Protein AF-A0AAV6YR41-F1 (afdb_monomer_lite)

InterPro domains:
  IPR013830 SGNH hydrolase-type esterase domain [PF13472] (29-93)
  IPR036514 SGNH hydrolase superfamily [G3DSA:3.40.50.1110] (8-129)
  IPR045136 Isoamyl acetate-hydrolyzing esterase Iah1-like [PTHR14209] (36-127)

Sequence (134 aa):
MTNAEAPSIKDTKSVYICPAFQMCLLFVPISHYIGSKLNRVNSVTGTYAKACVQVGAECGVDVLDLWTLMQEGGSDYSVYLSDGLHLSDAGNKFAETKLWIILQKKLGSMPIILPDCMDVDNNDPESSLFKRCL

Foldseek 3Di:
DDPPDDDQVQVDQDEDEQAQPPPPVPPDPPPDDDDDDPPSDLVVSVVSLVVVVVVCVVSVYHYDSLSCVLCPPNHPSCQQPDPSHHGDPVVVVVCCVSVVVSCCVVPVPPDDQFDDPVQADPVCRPCRGDVDDD

Secondary structure (DSSP, 8-state):
----PPPPGGGS--EEE--SSTTTTSSS-----TT------HHHHHHHHHHHHHHHHHHT-EEE-HHHHHHGGG--GGGGBSSSSSBPHHHHHHHHHHHHHHHHHHHTTPPP-S--GGGS-SSSHHHHHT----

Structure (mmCIF, N/CA/C/O backbone):
data_AF-A0AAV6YR41-F1
#
_entry.id   AF-A0AAV6YR41-F1
#
loop_
_atom_site.group_PDB
_atom_site.id
_atom_site.type_symbol
_atom_site.label_atom_id
_atom_site.label_alt_id
_atom_site.label_comp_id
_atom_site.label_asym_id
_atom_site.label_entity_id
_atom_site.label_seq_id
_atom_site.pdbx_PDB_ins_code
_atom_site.Cartn_x
_atom_site.Cartn_y
_atom_site.Cartn_z
_atom_site.occupancy
_atom_site.B_iso_or_equiv
_atom_site.auth_seq_id
_atom_site.auth_comp_id
_atom_site.auth_asym_id
_atom_site.auth_atom_id
_atom_site.pdbx_PDB_model_num
ATOM 1 N N . MET A 1 1 ? -26.056 -25.391 21.638 1.00 35.03 1 MET A N 1
ATOM 2 C CA . MET A 1 1 ? -25.170 -25.294 20.461 1.00 35.03 1 MET A CA 1
ATOM 3 C C . MET A 1 1 ? -25.633 -24.102 19.645 1.00 35.03 1 MET A C 1
ATOM 5 O O . MET A 1 1 ? -26.511 -24.238 18.808 1.00 35.03 1 MET A O 1
ATOM 9 N N . THR A 1 2 ? -25.156 -22.909 19.986 1.00 37.91 2 THR A N 1
ATOM 10 C CA . THR A 1 2 ? -25.405 -21.697 19.202 1.00 37.91 2 THR A CA 1
ATOM 11 C C . THR A 1 2 ? -24.326 -21.644 18.131 1.00 37.91 2 THR A C 1
ATOM 13 O O . THR A 1 2 ? -23.151 -21.490 18.458 1.00 37.91 2 THR A O 1
ATOM 16 N N . ASN A 1 3 ? -24.711 -21.847 16.872 1.00 36.66 3 ASN A N 1
ATOM 17 C CA . ASN A 1 3 ? -23.823 -21.610 15.742 1.00 36.66 3 ASN A CA 1
ATOM 18 C C . ASN A 1 3 ? -23.555 -20.105 15.700 1.00 36.66 3 ASN A C 1
ATOM 20 O O . ASN A 1 3 ? -24.424 -19.337 15.300 1.00 36.66 3 ASN A O 1
ATOM 24 N N . ALA A 1 4 ? -22.387 -19.683 16.176 1.00 43.78 4 ALA A N 1
ATOM 25 C CA . ALA A 1 4 ? -21.887 -18.359 15.863 1.00 43.78 4 ALA A CA 1
ATOM 26 C C . ALA A 1 4 ? -21.517 -18.378 14.375 1.00 43.78 4 ALA A C 1
ATOM 28 O O . ALA A 1 4 ? -20.486 -18.932 13.995 1.00 43.78 4 ALA A O 1
ATOM 29 N N . GLU A 1 5 ? -22.406 -17.861 13.527 1.00 44.56 5 GLU A N 1
ATOM 30 C CA . GLU A 1 5 ? -22.061 -17.508 12.152 1.00 44.56 5 GLU A CA 1
ATOM 31 C C . GLU A 1 5 ? -20.846 -16.578 12.202 1.00 44.56 5 GLU A C 1
ATOM 33 O O . GLU A 1 5 ? -20.852 -15.566 12.906 1.00 44.56 5 GLU A O 1
ATOM 38 N N . ALA A 1 6 ? -19.770 -16.965 11.512 1.00 47.59 6 ALA A N 1
ATOM 39 C CA . ALA A 1 6 ? -18.601 -16.113 11.379 1.00 47.59 6 ALA A CA 1
ATOM 40 C C . ALA A 1 6 ? -19.053 -14.781 10.756 1.00 47.59 6 ALA A C 1
ATOM 42 O O . ALA A 1 6 ? -19.786 -14.813 9.761 1.00 47.59 6 ALA A O 1
ATOM 43 N N . PRO A 1 7 ? -18.664 -13.624 11.322 1.00 44.16 7 PRO A N 1
ATOM 44 C CA . PRO A 1 7 ? -19.089 -12.336 10.798 1.00 44.16 7 PRO A CA 1
ATOM 45 C C . PRO A 1 7 ? -18.701 -12.236 9.322 1.00 44.16 7 PRO A C 1
ATOM 47 O O . PRO A 1 7 ? -17.580 -12.575 8.930 1.00 44.16 7 PRO A O 1
ATOM 50 N N . SER A 1 8 ? -19.655 -11.805 8.499 1.00 44.22 8 SER A N 1
ATOM 51 C CA . SER A 1 8 ? -19.429 -11.569 7.080 1.00 44.22 8 SER A CA 1
ATOM 52 C C . SER A 1 8 ? -18.266 -10.591 6.936 1.00 44.22 8 SER A C 1
ATOM 54 O O . SER A 1 8 ? -18.230 -9.563 7.611 1.00 44.22 8 SER A O 1
ATOM 56 N N . ILE A 1 9 ? -17.315 -10.869 6.037 1.00 47.88 9 ILE A N 1
ATOM 57 C CA . ILE A 1 9 ? -16.194 -9.957 5.728 1.00 47.88 9 ILE A CA 1
ATOM 58 C C . ILE A 1 9 ? -16.685 -8.524 5.443 1.00 47.88 9 ILE A C 1
ATOM 60 O O . ILE A 1 9 ? -15.967 -7.565 5.715 1.00 47.88 9 ILE A O 1
ATOM 64 N N . LYS A 1 10 ? -17.933 -8.380 4.980 1.00 43.59 10 LYS A N 1
ATOM 65 C CA . LYS A 1 10 ? -18.613 -7.104 4.719 1.00 43.59 10 LYS A CA 1
ATOM 66 C C . LYS A 1 10 ? -18.818 -6.235 5.966 1.00 43.59 10 LYS A C 1
ATOM 68 O O . LYS A 1 10 ? -18.878 -5.016 5.838 1.00 43.59 10 LYS A O 1
ATOM 73 N N . ASP A 1 11 ? -18.886 -6.839 7.150 1.00 42.34 11 ASP A N 1
ATOM 74 C CA . ASP A 1 11 ? -19.063 -6.135 8.427 1.00 42.34 11 ASP A CA 1
ATOM 75 C C . ASP A 1 11 ? -17.725 -5.665 9.016 1.00 42.34 11 ASP A C 1
ATOM 77 O O . ASP A 1 11 ? -17.682 -4.857 9.946 1.00 42.34 11 ASP A O 1
ATOM 81 N N . THR A 1 12 ? -16.607 -6.125 8.445 1.00 47.25 12 THR A N 1
ATOM 82 C CA . THR A 1 12 ? -15.268 -5.693 8.840 1.00 47.25 12 THR A CA 1
ATOM 83 C C . THR A 1 12 ? -14.820 -4.587 7.891 1.00 47.25 12 THR A C 1
ATOM 85 O O . THR A 1 12 ? -14.711 -4.786 6.682 1.00 47.25 12 THR A O 1
ATOM 88 N N . LYS A 1 13 ? -14.541 -3.388 8.416 1.00 57.16 13 LYS A N 1
ATOM 89 C CA . LYS A 1 13 ? -13.980 -2.274 7.632 1.00 57.16 13 LYS A CA 1
ATOM 90 C C . LYS A 1 13 ? -12.500 -2.536 7.312 1.00 57.16 13 LYS A C 1
ATOM 92 O O . LYS A 1 13 ? -11.619 -1.826 7.782 1.00 57.16 13 LYS A O 1
ATOM 97 N N . SER A 1 14 ? -12.234 -3.558 6.510 1.00 52.91 14 SER A N 1
ATOM 98 C CA . SER A 1 14 ? -10.894 -3.969 6.102 1.00 52.91 14 SER A CA 1
ATOM 99 C C . SER A 1 14 ? -10.410 -3.126 4.922 1.00 52.91 14 SER A C 1
ATOM 101 O O . SER A 1 14 ? -11.192 -2.784 4.032 1.00 52.91 14 SER A O 1
ATOM 103 N N . VAL A 1 15 ? -9.121 -2.788 4.917 1.00 55.41 15 VAL A N 1
ATOM 104 C CA . VAL A 1 15 ? -8.423 -2.237 3.748 1.00 55.41 15 VAL A CA 1
ATOM 105 C C . VAL A 1 15 ? -7.381 -3.261 3.343 1.00 55.41 15 VAL A C 1
ATOM 107 O O . VAL A 1 15 ? -6.486 -3.577 4.127 1.00 55.41 15 VAL A O 1
ATOM 110 N N . TYR A 1 16 ? -7.507 -3.801 2.135 1.00 54.12 16 TYR A N 1
ATOM 111 C CA . TYR A 1 16 ? -6.509 -4.715 1.606 1.00 54.12 16 TYR A CA 1
ATOM 112 C C . TYR A 1 16 ? -5.436 -3.905 0.880 1.00 54.12 16 TYR A C 1
ATOM 114 O O . TYR A 1 16 ? -5.671 -3.317 -0.179 1.00 54.12 16 TYR A O 1
ATOM 122 N N . ILE A 1 17 ? -4.248 -3.861 1.473 1.00 58.59 17 ILE A N 1
ATOM 123 C CA . ILE A 1 17 ? -3.046 -3.394 0.793 1.00 58.59 17 ILE A CA 1
ATOM 124 C C . ILE A 1 17 ? -2.555 -4.606 0.018 1.00 58.59 17 ILE A C 1
ATOM 126 O O . ILE A 1 17 ? -2.088 -5.543 0.654 1.00 58.59 17 ILE A O 1
ATOM 130 N N . CYS A 1 18 ? -2.696 -4.631 -1.312 1.00 47.72 18 CYS A N 1
ATOM 131 C CA . CYS A 1 18 ? -2.122 -5.722 -2.103 1.00 47.72 18 CYS A CA 1
ATOM 132 C C . CYS A 1 18 ? -0.599 -5.566 -2.005 1.00 47.72 18 CYS A C 1
ATOM 134 O O . CYS A 1 18 ? -0.047 -4.631 -2.597 1.00 47.72 18 CYS A O 1
ATOM 136 N N . PRO A 1 19 ? 0.097 -6.396 -1.202 1.00 50.44 19 PRO A N 1
ATOM 137 C CA . PRO A 1 19 ? 1.528 -6.267 -1.107 1.00 50.44 19 PRO A CA 1
ATOM 138 C C . PRO A 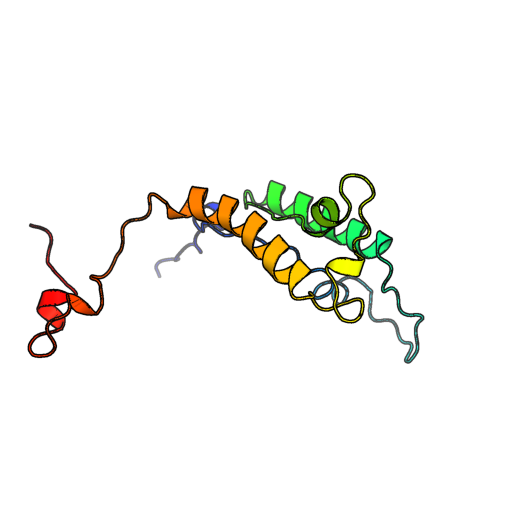1 19 ? 2.079 -6.790 -2.424 1.00 50.44 19 PRO A C 1
ATOM 140 O O . PRO A 1 19 ? 1.804 -7.925 -2.830 1.00 50.44 19 PRO A O 1
ATOM 143 N N . ALA A 1 20 ? 2.887 -5.972 -3.089 1.00 49.47 20 ALA A N 1
ATOM 144 C CA . ALA A 1 20 ? 3.813 -6.516 -4.056 1.00 49.47 20 ALA A CA 1
ATOM 145 C C . ALA A 1 20 ? 4.592 -7.636 -3.339 1.00 49.47 20 ALA A C 1
ATOM 147 O O . ALA A 1 20 ? 5.164 -7.426 -2.274 1.00 49.47 20 ALA A O 1
ATOM 148 N N . PHE A 1 21 ? 4.558 -8.835 -3.911 1.00 49.69 21 PHE A N 1
ATOM 149 C CA . PHE A 1 21 ? 5.392 -10.000 -3.601 1.00 49.69 21 PHE A CA 1
ATOM 150 C C . PHE A 1 21 ? 4.984 -11.058 -2.580 1.00 49.69 21 PHE A C 1
ATOM 152 O O . PHE A 1 21 ? 5.309 -12.215 -2.858 1.00 49.69 21 PHE A O 1
ATOM 159 N N . GLN A 1 22 ? 4.274 -10.795 -1.479 1.00 43.91 22 GLN A N 1
ATOM 160 C CA . GLN A 1 22 ? 4.143 -11.880 -0.483 1.00 43.91 22 GLN A CA 1
ATOM 161 C C . GLN A 1 22 ? 3.259 -13.052 -0.958 1.00 43.91 22 GLN A C 1
ATOM 163 O O . GLN A 1 22 ? 3.387 -14.168 -0.462 1.00 43.91 22 GLN A O 1
ATOM 168 N N . MET A 1 23 ? 2.428 -12.843 -1.985 1.00 37.91 23 MET A N 1
ATOM 169 C CA . MET A 1 23 ? 1.541 -13.879 -2.521 1.00 37.91 23 MET A CA 1
ATOM 170 C C . MET A 1 23 ? 1.991 -14.495 -3.862 1.00 37.91 23 MET A C 1
ATOM 172 O O . MET A 1 23 ? 1.270 -15.304 -4.440 1.00 37.91 23 MET A O 1
ATOM 176 N N . CYS A 1 24 ? 3.204 -14.193 -4.344 1.00 33.50 24 CYS A N 1
ATOM 177 C CA . CYS A 1 24 ? 3.779 -14.878 -5.516 1.00 33.50 24 CYS A CA 1
ATOM 178 C C . CYS A 1 24 ? 4.207 -16.332 -5.213 1.00 33.50 24 CYS A C 1
ATOM 180 O O . CYS A 1 24 ? 4.541 -17.082 -6.127 1.00 33.50 24 CYS A O 1
ATOM 182 N N . LEU A 1 25 ? 4.195 -16.750 -3.941 1.00 36.25 25 LEU A N 1
ATOM 183 C CA . LEU A 1 25 ? 4.579 -18.102 -3.517 1.00 36.25 25 LEU A CA 1
ATOM 184 C C . LEU A 1 25 ? 3.430 -19.125 -3.532 1.00 36.25 25 LEU A C 1
ATOM 186 O O . LEU A 1 25 ? 3.704 -20.311 -3.383 1.00 36.25 25 LEU A O 1
ATOM 190 N N . LEU A 1 26 ? 2.169 -18.710 -3.717 1.00 34.66 26 LEU A N 1
ATOM 191 C CA . LEU A 1 26 ? 1.017 -19.621 -3.583 1.00 34.66 26 LEU A CA 1
ATOM 192 C C . LEU A 1 26 ? 0.357 -20.053 -4.905 1.00 34.66 26 LEU A C 1
ATOM 194 O O . LEU A 1 26 ? -0.438 -20.986 -4.881 1.00 34.66 26 LEU A O 1
ATOM 198 N N . PHE A 1 27 ? 0.705 -19.456 -6.055 1.00 35.28 27 PHE A N 1
ATOM 199 C CA . PHE A 1 27 ? 0.132 -19.843 -7.364 1.00 35.28 27 PHE A CA 1
ATOM 200 C C . PHE A 1 27 ? 1.139 -20.328 -8.411 1.00 35.28 27 PHE A C 1
ATOM 202 O O . PHE A 1 27 ? 0.750 -20.624 -9.540 1.00 35.28 27 PHE A O 1
ATOM 209 N N . VAL A 1 28 ? 2.417 -20.487 -8.061 1.00 37.34 28 VAL A N 1
ATOM 210 C CA . VAL A 1 28 ? 3.320 -21.296 -8.889 1.00 37.34 28 VAL A CA 1
ATOM 211 C C . VAL A 1 28 ? 3.263 -22.716 -8.329 1.00 37.34 28 VAL A C 1
ATOM 213 O O . VAL A 1 28 ? 3.656 -22.893 -7.174 1.00 37.34 28 VAL A O 1
ATOM 216 N N . PRO A 1 29 ? 2.771 -23.731 -9.071 1.00 36.75 29 PRO A N 1
ATOM 217 C CA . PRO A 1 29 ? 2.929 -25.108 -8.629 1.00 36.75 29 PRO A CA 1
ATOM 218 C C . PRO A 1 29 ? 4.416 -25.324 -8.367 1.00 36.75 29 PRO A C 1
ATOM 220 O O . PRO A 1 29 ? 5.249 -25.124 -9.254 1.00 36.75 29 PRO A O 1
ATOM 223 N N . ILE A 1 30 ? 4.743 -25.660 -7.121 1.00 43.72 30 ILE A N 1
ATOM 224 C CA . ILE A 1 30 ? 6.096 -25.978 -6.680 1.00 43.72 30 ILE A CA 1
ATOM 225 C C . ILE A 1 30 ? 6.494 -27.268 -7.399 1.00 43.72 30 ILE A C 1
ATOM 227 O O . ILE A 1 30 ? 6.348 -28.368 -6.878 1.00 43.72 30 ILE A O 1
ATOM 231 N N . SER A 1 31 ? 6.973 -27.134 -8.631 1.00 39.44 31 SER A N 1
ATOM 232 C CA . SER A 1 31 ? 7.660 -28.187 -9.357 1.00 39.44 31 SER A CA 1
ATOM 233 C C . SER A 1 31 ? 9.112 -27.768 -9.525 1.00 39.44 31 SER A C 1
ATOM 235 O O . SER A 1 31 ? 9.535 -27.254 -10.553 1.00 39.44 31 SER A O 1
ATOM 237 N N . HIS A 1 32 ? 9.870 -28.037 -8.465 1.00 43.19 32 HIS A N 1
ATOM 238 C CA . HIS A 1 32 ? 11.100 -28.799 -8.619 1.00 43.19 32 HIS A CA 1
ATOM 239 C C . HIS A 1 32 ? 12.215 -28.162 -9.464 1.00 43.19 32 HIS A C 1
ATOM 241 O O . HIS A 1 32 ? 12.682 -28.812 -10.376 1.00 43.19 32 HIS A O 1
ATOM 247 N N . TYR A 1 33 ? 12.709 -26.959 -9.157 1.00 41.69 33 TYR A N 1
ATOM 248 C CA . TYR A 1 33 ? 14.101 -26.609 -9.496 1.00 41.69 33 TYR A CA 1
ATOM 249 C C . TYR A 1 33 ? 14.644 -25.525 -8.561 1.00 41.69 33 TYR A C 1
ATOM 251 O O . TYR A 1 33 ? 14.266 -24.351 -8.618 1.00 41.69 33 TYR A O 1
ATOM 259 N N . ILE A 1 34 ? 15.583 -25.950 -7.717 1.00 49.78 34 ILE A N 1
ATOM 260 C CA . ILE A 1 34 ? 16.595 -25.105 -7.083 1.00 49.78 34 ILE A CA 1
ATOM 261 C C . ILE A 1 34 ? 17.270 -24.316 -8.221 1.00 49.78 34 ILE A C 1
ATOM 263 O O . ILE A 1 34 ? 17.906 -24.916 -9.082 1.00 49.78 34 ILE A O 1
ATOM 267 N N . GLY A 1 35 ? 17.064 -22.995 -8.278 1.00 53.72 35 GLY A N 1
ATOM 268 C CA . GLY A 1 35 ? 17.678 -22.122 -9.294 1.00 53.72 35 GLY A CA 1
ATOM 269 C C . GLY A 1 35 ? 16.805 -21.714 -10.490 1.00 53.72 35 GLY A C 1
ATOM 270 O O . GLY A 1 35 ? 17.331 -21.485 -11.577 1.00 53.72 35 GLY A O 1
ATOM 271 N N . SER A 1 36 ? 15.488 -21.578 -10.327 1.00 55.81 36 SER A N 1
ATOM 272 C CA . SER A 1 36 ? 14.645 -20.964 -11.367 1.00 55.81 36 SER A CA 1
ATOM 273 C C . SER A 1 36 ? 14.945 -19.462 -11.532 1.00 55.81 36 SER A C 1
ATOM 275 O O . SER A 1 36 ? 15.159 -18.756 -10.544 1.00 55.81 36 SER A O 1
ATOM 277 N N . LYS A 1 37 ? 14.936 -18.955 -12.778 1.00 56.44 37 LYS A N 1
ATOM 278 C CA . LYS A 1 37 ? 15.093 -17.521 -13.096 1.00 56.44 37 LYS A CA 1
ATOM 279 C C . LYS A 1 37 ? 14.084 -16.715 -12.275 1.00 56.44 37 LYS A C 1
ATOM 281 O O . LYS A 1 37 ? 12.892 -17.004 -12.321 1.00 56.44 37 LYS A O 1
ATOM 286 N N . LEU A 1 38 ? 14.563 -15.722 -11.524 1.00 57.56 38 LEU A N 1
ATOM 287 C CA . LEU A 1 38 ? 13.722 -14.866 -10.689 1.00 57.56 38 LEU A CA 1
ATOM 288 C C . LEU A 1 38 ? 12.582 -14.278 -11.528 1.00 57.56 38 LEU A C 1
ATOM 290 O O . LEU A 1 38 ? 12.807 -13.386 -12.343 1.00 57.56 38 LEU A O 1
ATOM 294 N N . ASN A 1 39 ? 11.352 -14.740 -11.299 1.00 61.16 39 ASN A N 1
ATOM 295 C CA . ASN A 1 39 ? 10.155 -14.183 -11.929 1.00 61.16 39 ASN A CA 1
ATOM 296 C C . ASN A 1 39 ? 9.693 -12.901 -11.209 1.00 61.16 39 ASN A C 1
ATOM 298 O O . ASN A 1 39 ? 8.507 -12.674 -10.982 1.00 61.16 39 ASN A O 1
ATOM 302 N N . ARG A 1 40 ? 10.658 -12.077 -10.784 1.00 67.56 40 ARG A N 1
ATOM 303 C CA . ARG A 1 40 ? 10.429 -10.812 -10.081 1.00 67.56 40 ARG A CA 1
ATOM 304 C C . ARG A 1 40 ? 10.358 -9.677 -11.095 1.00 67.56 40 ARG A C 1
ATOM 306 O O . ARG A 1 40 ? 11.200 -8.787 -11.103 1.00 67.56 40 ARG A O 1
ATOM 313 N N . VAL A 1 41 ? 9.405 -9.777 -12.016 1.00 83.00 41 VAL A N 1
ATOM 314 C CA . VAL A 1 41 ? 9.212 -8.789 -13.081 1.00 83.00 41 VAL A CA 1
ATOM 315 C C . VAL A 1 41 ? 8.005 -7.932 -12.737 1.00 83.00 41 VAL A C 1
ATOM 317 O O . VAL A 1 41 ? 6.952 -8.456 -12.384 1.00 83.00 41 VAL A O 1
ATOM 320 N N . ASN A 1 42 ? 8.145 -6.616 -12.880 1.00 84.94 42 ASN A N 1
ATOM 321 C CA . ASN A 1 42 ? 7.090 -5.665 -12.544 1.00 84.94 42 ASN A CA 1
ATOM 322 C C . ASN A 1 42 ? 5.761 -5.938 -13.289 1.00 84.94 42 ASN A C 1
ATOM 324 O O . ASN A 1 42 ? 4.687 -5.792 -12.713 1.00 84.94 42 ASN A O 1
ATOM 328 N N . SER A 1 43 ? 5.811 -6.428 -14.533 1.00 87.50 43 SER A N 1
ATOM 329 C CA . SER A 1 43 ? 4.614 -6.828 -15.294 1.00 87.50 43 SER A CA 1
ATOM 330 C C . SER A 1 43 ? 3.861 -8.013 -14.675 1.00 87.50 43 SER A C 1
ATOM 332 O O . SER A 1 43 ? 2.629 -8.056 -14.702 1.00 87.50 43 SER A O 1
ATOM 334 N N . VAL A 1 44 ? 4.585 -8.965 -14.078 1.00 84.44 44 VAL A N 1
ATOM 335 C CA . VAL A 1 44 ? 3.985 -10.090 -13.351 1.00 84.44 44 VAL A CA 1
ATOM 336 C C . VAL A 1 44 ? 3.339 -9.579 -12.069 1.00 84.44 44 VAL A C 1
ATOM 338 O O . VAL A 1 44 ? 2.186 -9.914 -11.812 1.00 84.44 44 VAL A O 1
ATOM 341 N N . THR A 1 45 ? 4.008 -8.688 -11.327 1.00 84.75 45 THR A N 1
ATOM 342 C CA . THR A 1 45 ? 3.419 -8.009 -10.158 1.00 84.75 45 THR A CA 1
ATOM 343 C C . THR A 1 45 ? 2.097 -7.321 -10.509 1.00 84.75 45 THR A C 1
ATOM 345 O O . THR A 1 45 ? 1.128 -7.473 -9.771 1.00 84.75 45 THR A O 1
ATOM 348 N N . GLY A 1 46 ? 2.006 -6.662 -11.668 1.00 87.44 46 GLY A N 1
ATOM 349 C CA . GLY A 1 46 ? 0.760 -6.045 -12.138 1.00 87.44 46 GLY A CA 1
ATOM 350 C C . GLY A 1 46 ? -0.371 -7.029 -12.417 1.00 87.44 46 GLY A C 1
ATOM 351 O O . GLY A 1 46 ? -1.535 -6.727 -12.165 1.00 87.44 46 GLY A O 1
ATOM 352 N N . THR A 1 47 ? -0.044 -8.242 -12.868 1.00 88.12 47 THR A N 1
ATOM 353 C CA . THR A 1 47 ? -1.044 -9.309 -13.045 1.00 88.12 47 THR A CA 1
ATOM 354 C C . THR A 1 47 ? -1.638 -9.728 -11.698 1.00 88.12 47 THR A C 1
ATOM 356 O O . THR A 1 47 ? -2.857 -9.854 -11.576 1.00 88.12 47 THR A O 1
ATOM 359 N N . TYR A 1 48 ? -0.797 -9.877 -10.669 1.00 83.56 48 TYR A N 1
ATOM 360 C CA . TYR A 1 48 ? -1.252 -10.166 -9.306 1.00 83.56 48 TYR A CA 1
ATOM 361 C C . TYR A 1 48 ? -2.043 -9.001 -8.704 1.00 83.56 48 TYR A C 1
ATOM 363 O O . TYR A 1 48 ? -3.102 -9.232 -8.127 1.00 83.56 48 TYR A O 1
ATOM 371 N N . ALA A 1 49 ? -1.580 -7.759 -8.881 1.00 87.44 49 ALA A N 1
ATOM 372 C CA . ALA A 1 49 ? -2.287 -6.570 -8.410 1.00 87.44 49 ALA A CA 1
ATOM 373 C C . ALA A 1 49 ? -3.703 -6.488 -8.998 1.00 87.44 49 ALA A C 1
ATOM 375 O O . ALA A 1 49 ? -4.675 -6.313 -8.265 1.00 87.44 49 ALA A O 1
ATOM 376 N N . LYS A 1 50 ? -3.853 -6.742 -10.303 1.00 90.62 50 LYS A N 1
ATOM 377 C CA . LYS A 1 50 ? -5.165 -6.790 -10.958 1.00 90.62 50 LYS A CA 1
ATOM 378 C C . LYS A 1 50 ? -6.074 -7.881 -10.379 1.00 90.62 50 LYS A C 1
ATOM 380 O O . LYS A 1 50 ? -7.259 -7.631 -10.167 1.00 90.62 50 LYS A O 1
ATOM 385 N N . ALA A 1 51 ? -5.531 -9.067 -10.101 1.00 89.06 51 ALA A N 1
ATOM 386 C CA . ALA A 1 51 ? -6.286 -10.147 -9.467 1.00 89.06 51 ALA A CA 1
ATOM 387 C C . ALA A 1 51 ? -6.714 -9.785 -8.031 1.00 89.06 51 ALA A C 1
ATOM 389 O O . ALA A 1 51 ? -7.873 -9.992 -7.679 1.00 89.06 51 ALA A O 1
ATOM 390 N N . CYS A 1 52 ? -5.828 -9.173 -7.230 1.00 86.44 52 CYS A N 1
ATOM 391 C CA . CYS A 1 52 ? -6.166 -8.632 -5.905 1.00 86.44 52 CYS A CA 1
ATOM 392 C C . CYS A 1 52 ? -7.337 -7.643 -5.983 1.00 86.44 52 CYS A C 1
ATOM 394 O O . CYS A 1 52 ? -8.266 -7.718 -5.182 1.00 86.44 52 CYS A O 1
ATOM 396 N N . VAL A 1 53 ? -7.284 -6.705 -6.937 1.00 89.25 53 VAL A N 1
ATOM 397 C CA . VAL A 1 53 ? -8.325 -5.686 -7.132 1.00 89.25 53 VAL A CA 1
ATOM 398 C C . VAL A 1 53 ? -9.661 -6.338 -7.475 1.00 89.25 53 VAL A C 1
ATOM 400 O O . VAL A 1 53 ? -10.679 -5.974 -6.889 1.00 89.25 53 VAL A O 1
ATOM 403 N N . GLN A 1 54 ? -9.661 -7.331 -8.369 1.00 90.62 54 GLN A N 1
ATOM 404 C CA . GLN A 1 54 ? -10.870 -8.073 -8.720 1.00 90.62 54 GLN A CA 1
ATOM 405 C C . GLN A 1 54 ? -11.473 -8.782 -7.499 1.00 90.62 54 GLN A C 1
ATOM 407 O O . GLN A 1 54 ? -12.651 -8.593 -7.208 1.00 90.62 54 GLN A O 1
ATOM 412 N N . VAL A 1 55 ? -10.667 -9.543 -6.753 1.00 87.75 55 VAL A N 1
ATOM 413 C CA . VAL A 1 55 ? -11.138 -10.254 -5.553 1.00 87.75 55 VAL A CA 1
ATOM 414 C C . VAL A 1 55 ? -11.643 -9.272 -4.498 1.00 87.75 55 VAL A C 1
ATOM 416 O O . VAL A 1 55 ? -12.669 -9.514 -3.869 1.00 87.75 55 VAL A O 1
ATOM 419 N N . GLY A 1 56 ? -10.967 -8.137 -4.311 1.00 84.69 56 GLY A N 1
ATOM 420 C CA . GLY A 1 56 ? -11.423 -7.118 -3.373 1.00 84.69 56 GLY A CA 1
ATOM 421 C C . GLY A 1 56 ? -12.789 -6.541 -3.743 1.00 84.69 56 GLY A C 1
ATOM 422 O O . GLY A 1 56 ? -13.651 -6.405 -2.874 1.00 84.69 56 GLY A O 1
ATOM 423 N N . ALA A 1 57 ? -13.027 -6.301 -5.036 1.00 88.56 57 ALA A N 1
ATOM 424 C CA . ALA A 1 57 ? -14.333 -5.886 -5.540 1.00 88.56 57 ALA A CA 1
ATOM 425 C C . ALA A 1 57 ? -15.413 -6.962 -5.317 1.00 88.56 57 ALA A C 1
ATOM 427 O O . ALA A 1 57 ? -16.501 -6.640 -4.841 1.00 88.56 57 ALA A O 1
ATOM 428 N N . GLU A 1 58 ? -15.109 -8.234 -5.594 1.00 89.56 58 GLU A N 1
ATOM 429 C CA . GLU A 1 58 ? -16.020 -9.369 -5.364 1.00 89.56 58 GLU A CA 1
ATOM 430 C C . GLU A 1 58 ? -16.371 -9.541 -3.874 1.00 89.56 58 GLU A C 1
ATOM 432 O O . GLU A 1 58 ? -17.520 -9.821 -3.522 1.00 89.56 58 GLU A O 1
ATOM 437 N N . CYS A 1 59 ? -15.403 -9.306 -2.985 1.00 86.44 59 CYS A N 1
ATOM 438 C CA . CYS A 1 59 ? -15.577 -9.370 -1.534 1.00 86.44 59 CYS A CA 1
ATOM 439 C C . CYS A 1 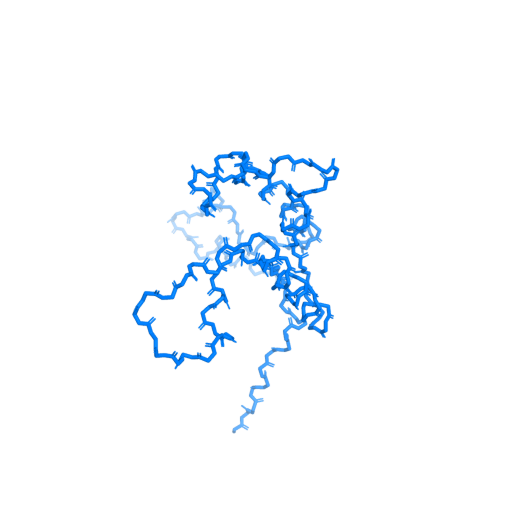59 ? -16.210 -8.106 -0.925 1.00 86.44 59 CYS A C 1
ATOM 441 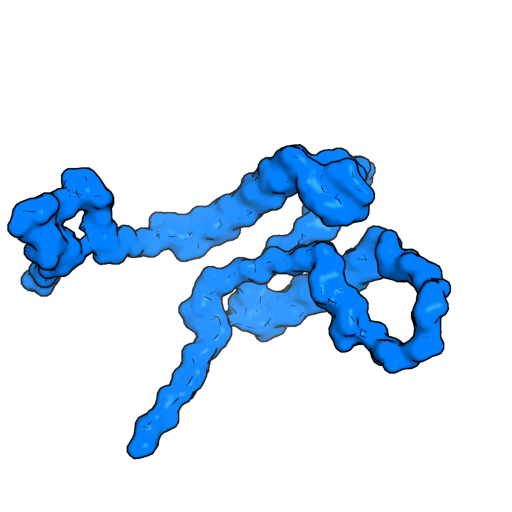O O . CYS A 1 59 ? -16.598 -8.126 0.244 1.00 86.44 59 CYS A O 1
ATOM 443 N N . GLY A 1 60 ? -16.323 -7.011 -1.684 1.00 85.31 60 GLY A N 1
ATOM 444 C CA . GLY A 1 60 ? -16.813 -5.724 -1.184 1.00 85.31 60 GLY A CA 1
ATOM 445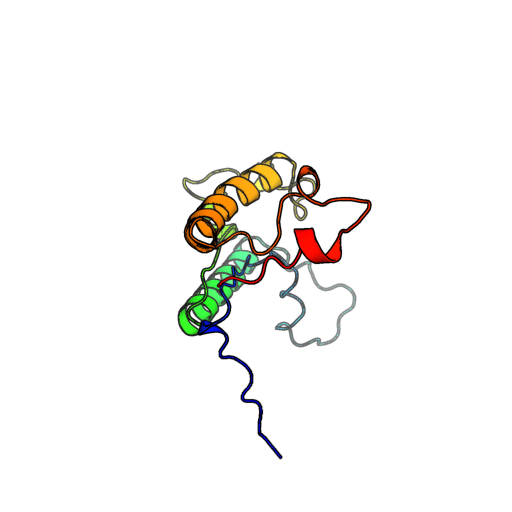 C C . GLY A 1 60 ? -15.863 -5.041 -0.193 1.00 85.31 60 GLY A C 1
ATOM 446 O O . GLY A 1 60 ? -16.325 -4.330 0.699 1.00 85.31 60 GLY A O 1
ATOM 447 N N . VAL A 1 61 ? -14.552 -5.266 -0.323 1.00 84.56 61 VAL A N 1
ATOM 448 C CA . VAL A 1 61 ? -13.518 -4.611 0.495 1.00 84.56 61 VAL A CA 1
ATOM 449 C C . VAL A 1 61 ? -12.819 -3.514 -0.302 1.00 84.56 61 VAL A C 1
ATOM 451 O O . VAL A 1 61 ? -12.599 -3.643 -1.506 1.00 84.56 61 VAL A O 1
ATOM 454 N N . ASP A 1 62 ? -12.439 -2.429 0.371 1.00 86.31 62 ASP A N 1
ATOM 455 C CA . ASP A 1 62 ? -11.650 -1.377 -0.268 1.00 86.31 62 ASP A CA 1
ATOM 456 C C . ASP A 1 62 ? -10.216 -1.875 -0.513 1.00 86.31 62 ASP A C 1
ATOM 458 O O . ASP A 1 62 ? -9.569 -2.432 0.383 1.00 86.31 62 ASP A O 1
ATOM 462 N N . VAL A 1 63 ? -9.714 -1.653 -1.730 1.00 88.75 63 VAL A N 1
ATOM 463 C CA . VAL A 1 63 ? -8.373 -2.068 -2.163 1.00 88.75 63 VAL A CA 1
ATOM 464 C C . VAL A 1 63 ? -7.524 -0.844 -2.463 1.00 88.75 63 VAL A C 1
ATOM 466 O O . VAL A 1 63 ? -7.950 0.056 -3.187 1.00 88.75 63 VAL A O 1
ATOM 469 N N . LEU A 1 64 ? -6.295 -0.843 -1.948 1.00 91.19 64 LEU A N 1
ATOM 470 C CA . LEU A 1 64 ? -5.268 0.114 -2.338 1.00 91.19 64 LEU A CA 1
ATOM 471 C C . LEU A 1 64 ? -4.324 -0.534 -3.363 1.00 91.19 64 LEU A C 1
ATOM 473 O O . LEU A 1 64 ? -3.432 -1.302 -2.998 1.00 91.19 64 LEU A O 1
ATOM 477 N N . ASP A 1 65 ? -4.520 -0.221 -4.645 1.00 92.56 65 ASP A N 1
ATOM 478 C CA . ASP A 1 65 ? -3.668 -0.696 -5.743 1.00 92.56 65 ASP A CA 1
ATOM 479 C C . ASP A 1 65 ? -2.401 0.163 -5.875 1.00 92.56 65 ASP A C 1
ATOM 481 O O . ASP A 1 65 ? -2.295 1.058 -6.718 1.00 92.56 65 ASP A O 1
ATOM 485 N N . LEU A 1 66 ? -1.426 -0.101 -5.001 1.00 91.69 66 LEU A N 1
ATOM 486 C CA . LEU A 1 66 ? -0.134 0.588 -5.024 1.00 91.69 66 LEU A CA 1
ATOM 487 C C . LEU A 1 66 ? 0.617 0.381 -6.342 1.00 91.69 66 LEU A C 1
ATOM 489 O O . LEU A 1 66 ? 1.328 1.287 -6.769 1.00 91.69 66 LEU A O 1
ATOM 493 N N . TRP A 1 67 ? 0.455 -0.777 -6.992 1.00 92.25 67 TRP A N 1
ATOM 494 C CA . TRP A 1 67 ? 1.153 -1.079 -8.238 1.00 92.25 67 TRP A CA 1
ATOM 495 C C . TRP A 1 67 ? 0.743 -0.098 -9.335 1.00 92.25 67 TRP A C 1
ATOM 497 O O . TRP A 1 67 ? 1.608 0.545 -9.928 1.00 92.25 67 TRP A O 1
ATOM 507 N N . THR A 1 68 ? -0.562 0.074 -9.568 1.00 92.88 68 THR A N 1
ATOM 508 C CA . THR A 1 68 ? -1.054 1.040 -10.562 1.00 92.88 68 THR A CA 1
ATOM 509 C C . THR A 1 68 ? -0.658 2.463 -10.174 1.00 92.88 68 THR A C 1
ATOM 511 O O . THR A 1 68 ? -0.072 3.177 -10.986 1.00 92.88 68 THR A O 1
ATOM 514 N N . LEU A 1 69 ? -0.883 2.848 -8.912 1.00 93.25 69 LEU A N 1
ATOM 515 C CA . LEU A 1 69 ? -0.629 4.206 -8.416 1.00 93.25 69 LEU A CA 1
ATOM 516 C C . LEU A 1 69 ? 0.840 4.642 -8.537 1.00 93.25 69 LEU A C 1
ATOM 518 O O . LEU A 1 69 ? 1.105 5.798 -8.851 1.00 93.25 69 LEU A O 1
ATOM 522 N N . MET A 1 70 ? 1.799 3.745 -8.295 1.00 91.75 70 MET A N 1
ATOM 523 C CA . MET A 1 70 ? 3.233 4.063 -8.386 1.00 91.75 70 MET A CA 1
ATOM 524 C C . MET A 1 70 ? 3.729 4.255 -9.825 1.00 91.75 70 MET A C 1
ATOM 526 O O . MET A 1 70 ? 4.824 4.772 -10.028 1.00 91.75 70 MET A O 1
ATOM 530 N N . GLN A 1 71 ? 2.946 3.837 -10.820 1.00 90.69 71 GLN A N 1
ATOM 531 C CA . GLN A 1 71 ? 3.311 3.896 -12.239 1.00 90.69 71 GLN A CA 1
ATOM 532 C C . GLN A 1 71 ? 2.467 4.898 -13.037 1.00 90.69 71 GLN A C 1
ATOM 534 O O . GLN A 1 71 ? 2.689 5.075 -14.239 1.00 90.69 71 GLN A O 1
ATOM 539 N N . GLU A 1 72 ? 1.494 5.554 -12.401 1.00 89.31 72 GLU A N 1
ATOM 540 C CA . GLU A 1 72 ? 0.657 6.561 -13.048 1.00 89.31 72 GLU A CA 1
ATOM 541 C C . GLU A 1 72 ? 1.506 7.656 -13.711 1.00 89.31 72 GLU A C 1
ATOM 543 O O . GLU A 1 72 ? 2.539 8.096 -13.196 1.00 89.31 72 GLU A O 1
ATOM 548 N N . GLY A 1 73 ? 1.077 8.080 -14.901 1.00 82.56 73 GLY A N 1
ATOM 549 C CA . GLY A 1 73 ? 1.754 9.129 -15.667 1.00 82.56 73 GLY A CA 1
ATOM 550 C C . GLY A 1 73 ? 3.127 8.745 -16.232 1.00 82.56 73 GLY A C 1
ATOM 551 O O . GLY A 1 73 ? 3.833 9.629 -16.708 1.00 82.56 73 GLY A O 1
ATOM 552 N N . GLY A 1 74 ? 3.514 7.463 -16.200 1.00 80.50 74 GLY A N 1
ATOM 553 C CA . GLY A 1 74 ? 4.840 7.021 -16.649 1.00 80.50 74 GLY A CA 1
ATOM 554 C C . GLY A 1 74 ? 5.955 7.355 -15.656 1.00 80.50 74 GLY A C 1
ATOM 555 O O . GLY A 1 74 ? 7.113 7.468 -16.054 1.00 80.50 74 GLY A O 1
ATOM 556 N N . SER A 1 75 ? 5.602 7.542 -14.382 1.00 79.38 75 SER A N 1
ATOM 557 C CA . SER A 1 75 ? 6.550 7.840 -13.310 1.00 79.38 75 SER A CA 1
ATOM 558 C C . SER A 1 75 ? 7.562 6.705 -13.130 1.00 79.38 75 SER A C 1
ATOM 560 O O . SER A 1 75 ? 7.220 5.525 -13.243 1.00 79.38 75 SER A O 1
ATOM 562 N N . ASP A 1 76 ? 8.811 7.054 -12.816 1.00 88.88 76 ASP A N 1
ATOM 563 C CA . ASP A 1 76 ? 9.819 6.068 -12.430 1.00 88.88 76 ASP A CA 1
ATOM 564 C C . ASP A 1 76 ? 9.482 5.510 -11.043 1.00 88.88 76 ASP A C 1
ATOM 566 O O . ASP A 1 76 ? 9.778 6.121 -10.017 1.00 88.88 76 ASP A O 1
ATOM 570 N N . TYR A 1 77 ? 8.855 4.334 -11.012 1.00 89.56 77 TYR A N 1
ATOM 571 C CA . TYR A 1 77 ? 8.446 3.685 -9.770 1.00 89.56 77 TYR A CA 1
ATOM 572 C C . TYR A 1 77 ? 9.636 3.260 -8.893 1.00 89.56 77 TYR A C 1
ATOM 574 O O . TYR A 1 77 ? 9.440 2.967 -7.712 1.00 89.56 77 TYR A O 1
ATOM 582 N N . SER A 1 78 ? 10.862 3.207 -9.433 1.00 90.19 78 SER A N 1
ATOM 583 C CA . SER A 1 78 ? 12.040 2.760 -8.682 1.00 90.19 78 SER A CA 1
ATOM 584 C C . SER A 1 78 ? 12.356 3.670 -7.496 1.00 90.19 78 SER A C 1
ATOM 586 O O . SER A 1 78 ? 12.852 3.187 -6.484 1.00 90.19 78 SER A O 1
ATOM 588 N N . VAL A 1 79 ? 11.962 4.949 -7.553 1.00 93.38 79 VAL A N 1
ATOM 589 C CA . VAL A 1 79 ? 12.112 5.908 -6.444 1.00 93.38 79 VAL A CA 1
ATOM 590 C C . VAL A 1 79 ? 11.378 5.467 -5.177 1.00 93.38 79 VAL A C 1
ATOM 592 O O . VAL A 1 79 ? 11.762 5.842 -4.067 1.00 93.38 79 VAL A O 1
ATOM 595 N N . TYR A 1 80 ? 10.323 4.662 -5.323 1.00 92.50 80 TYR A N 1
ATOM 596 C CA . TYR A 1 80 ? 9.543 4.135 -4.209 1.00 92.50 80 TYR A CA 1
ATOM 597 C C . TYR A 1 80 ? 10.166 2.888 -3.584 1.00 92.50 80 TYR A C 1
ATOM 599 O O . TYR A 1 80 ? 9.647 2.415 -2.575 1.00 92.50 80 TYR A O 1
ATOM 607 N N . LEU A 1 81 ? 11.264 2.366 -4.138 1.00 90.25 81 LEU A N 1
ATOM 608 C CA . LEU A 1 81 ? 11.908 1.136 -3.693 1.00 90.25 81 LEU A CA 1
ATOM 609 C C . LEU A 1 81 ? 13.353 1.408 -3.256 1.00 90.25 81 LEU A C 1
ATOM 611 O O . LEU A 1 81 ? 14.083 2.140 -3.915 1.00 90.25 81 LEU A O 1
ATOM 615 N N . SER A 1 82 ? 13.783 0.826 -2.138 1.00 90.50 82 SER A N 1
ATOM 616 C CA . SER A 1 82 ? 15.147 1.002 -1.617 1.00 90.50 82 SER A CA 1
ATOM 617 C C . SER A 1 82 ? 16.154 0.048 -2.264 1.00 90.50 82 SER A C 1
ATOM 619 O O . SER A 1 82 ? 17.285 0.435 -2.544 1.00 90.50 82 SER A O 1
ATOM 621 N N . ASP A 1 83 ? 15.736 -1.187 -2.535 1.00 82.50 83 ASP A N 1
ATOM 622 C CA . ASP A 1 83 ? 16.561 -2.264 -3.101 1.00 82.50 83 ASP A CA 1
ATOM 623 C C . ASP A 1 83 ? 15.892 -2.957 -4.304 1.00 82.50 83 ASP A C 1
ATOM 625 O O . ASP A 1 83 ? 16.288 -4.046 -4.725 1.00 82.50 83 ASP A O 1
ATOM 629 N N . GLY A 1 84 ? 14.851 -2.326 -4.856 1.00 82.31 84 GLY A N 1
ATOM 630 C CA . GLY A 1 84 ? 14.009 -2.891 -5.910 1.00 82.31 84 GLY A CA 1
ATOM 631 C C . GLY A 1 84 ? 12.904 -3.829 -5.409 1.00 82.31 84 GLY A C 1
ATOM 632 O O . GLY A 1 84 ? 12.179 -4.381 -6.238 1.00 82.31 84 GLY A O 1
ATOM 633 N N . LEU A 1 85 ? 12.746 -4.003 -4.089 1.00 82.81 85 LEU A N 1
ATOM 634 C CA . LEU A 1 85 ? 11.661 -4.779 -3.480 1.00 82.81 85 LEU A CA 1
ATOM 635 C C . LEU A 1 85 ? 11.012 -4.064 -2.286 1.00 82.81 85 LEU A C 1
ATOM 637 O O . LEU A 1 85 ? 9.790 -3.921 -2.256 1.00 82.81 85 LEU A O 1
ATOM 641 N N . HIS A 1 86 ? 11.803 -3.640 -1.303 1.00 84.75 86 HIS A N 1
ATOM 642 C CA . HIS A 1 86 ? 11.309 -2.950 -0.113 1.00 84.75 86 HIS A CA 1
ATOM 643 C C . HIS A 1 86 ? 11.004 -1.487 -0.419 1.00 84.75 86 HIS A C 1
ATOM 645 O O . HIS A 1 86 ? 11.678 -0.872 -1.243 1.00 84.75 86 HIS A O 1
ATOM 651 N N . LEU A 1 87 ? 10.015 -0.911 0.272 1.00 90.50 87 LEU A N 1
ATOM 652 C CA . LEU A 1 87 ? 9.703 0.508 0.128 1.00 90.50 87 LEU A CA 1
ATOM 653 C C . LEU A 1 87 ? 10.869 1.377 0.619 1.00 90.50 87 LEU A C 1
ATOM 655 O O . LEU A 1 87 ? 11.441 1.135 1.683 1.00 90.50 87 LEU A O 1
ATOM 659 N N . SER A 1 88 ? 11.192 2.411 -0.153 1.00 94.56 88 SER A N 1
ATOM 660 C CA . SER A 1 88 ? 12.038 3.518 0.292 1.00 94.56 88 SER A CA 1
ATOM 661 C C . SER A 1 88 ? 11.264 4.435 1.244 1.00 94.56 88 SER A C 1
ATOM 663 O O . SER A 1 88 ? 10.045 4.319 1.388 1.00 94.56 88 SER A O 1
ATOM 665 N N . ASP A 1 89 ? 11.931 5.422 1.843 1.00 96.88 89 ASP A N 1
ATOM 666 C CA . ASP A 1 89 ? 11.243 6.473 2.608 1.00 96.88 89 ASP A CA 1
ATOM 667 C C . ASP A 1 89 ? 10.197 7.214 1.763 1.00 96.88 89 ASP A C 1
ATOM 669 O O . ASP A 1 89 ? 9.120 7.557 2.254 1.00 96.88 89 ASP A O 1
ATOM 673 N N . ALA A 1 90 ? 10.484 7.435 0.475 1.00 95.06 90 ALA A N 1
ATOM 674 C CA . ALA A 1 90 ? 9.526 8.018 -0.459 1.00 95.06 90 ALA A CA 1
ATOM 675 C C . ALA A 1 90 ? 8.353 7.060 -0.731 1.00 95.06 90 ALA A C 1
ATOM 677 O O . ALA A 1 90 ? 7.203 7.498 -0.759 1.00 95.06 90 ALA A O 1
ATOM 678 N N . GLY A 1 91 ? 8.626 5.758 -0.873 1.00 93.00 91 GLY A N 1
ATOM 679 C CA . GLY A 1 91 ? 7.610 4.712 -1.018 1.00 93.00 91 GLY A CA 1
ATOM 680 C C . GLY A 1 91 ? 6.679 4.607 0.186 1.00 93.00 91 GLY A C 1
ATOM 681 O O . GLY A 1 91 ? 5.462 4.571 0.016 1.00 93.00 91 GLY A O 1
ATOM 682 N N . ASN A 1 92 ? 7.234 4.636 1.400 1.00 94.94 92 ASN A N 1
ATOM 683 C CA . ASN A 1 92 ? 6.462 4.607 2.643 1.00 94.94 92 ASN A CA 1
ATOM 684 C C . ASN A 1 92 ? 5.560 5.840 2.773 1.00 94.94 92 ASN A C 1
ATOM 686 O O . ASN A 1 92 ? 4.361 5.689 2.998 1.00 94.94 92 ASN A O 1
ATOM 690 N N . LYS A 1 93 ? 6.092 7.048 2.537 1.00 96.06 93 LYS A N 1
ATOM 691 C CA . LYS A 1 93 ? 5.298 8.293 2.556 1.00 96.06 93 LYS A CA 1
ATOM 692 C C . LYS A 1 93 ? 4.184 8.289 1.509 1.00 96.06 93 LYS A C 1
ATOM 694 O O . LYS A 1 93 ? 3.074 8.757 1.771 1.00 96.06 93 LYS A O 1
ATOM 699 N N . PHE A 1 94 ? 4.463 7.760 0.318 1.00 94.25 94 PHE A N 1
ATOM 700 C CA . PHE A 1 94 ? 3.460 7.626 -0.735 1.00 94.25 94 PHE A CA 1
ATOM 701 C C . PHE A 1 94 ? 2.336 6.673 -0.314 1.00 94.25 94 PHE A C 1
ATOM 703 O O . PHE A 1 94 ? 1.160 7.033 -0.408 1.00 94.25 94 PHE A O 1
ATOM 710 N N . ALA A 1 95 ? 2.687 5.489 0.198 1.00 93.62 95 ALA A N 1
ATOM 711 C CA . ALA A 1 95 ? 1.722 4.506 0.678 1.00 93.62 95 ALA A CA 1
ATOM 712 C C . ALA A 1 95 ? 0.869 5.061 1.829 1.00 93.62 95 ALA A C 1
ATOM 714 O O . ALA A 1 95 ? -0.354 4.951 1.776 1.00 93.62 95 ALA A O 1
ATOM 715 N N . GLU A 1 96 ? 1.492 5.719 2.811 1.00 94.31 96 GLU A N 1
ATOM 716 C CA . GLU A 1 96 ? 0.813 6.395 3.922 1.00 94.31 96 GLU A CA 1
ATOM 717 C C . GLU A 1 96 ? -0.211 7.412 3.411 1.00 94.31 96 GLU A C 1
ATOM 719 O O . GLU A 1 96 ? -1.384 7.340 3.771 1.00 94.31 96 GLU A O 1
ATOM 724 N N . THR A 1 97 ? 0.202 8.313 2.514 1.00 94.81 97 THR A N 1
ATOM 725 C CA . THR A 1 97 ? -0.665 9.375 1.979 1.00 94.81 9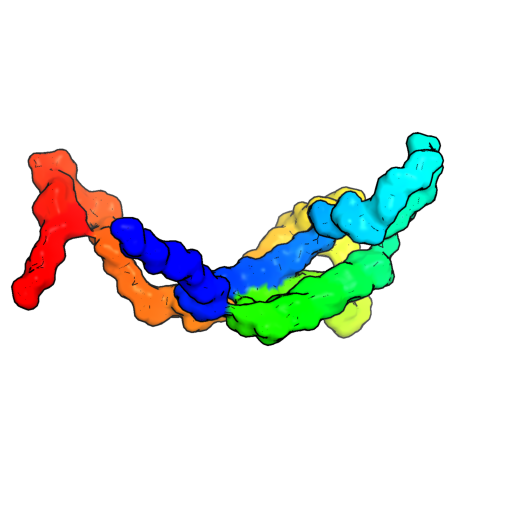7 THR A CA 1
ATOM 726 C C . THR A 1 97 ? -1.912 8.799 1.307 1.00 94.81 97 THR A C 1
ATOM 728 O O . THR A 1 97 ? -3.021 9.301 1.499 1.00 94.81 97 THR A O 1
ATOM 731 N N . LYS A 1 98 ? -1.755 7.729 0.517 1.00 93.56 98 LYS A N 1
ATOM 732 C CA . LYS A 1 98 ? -2.879 7.089 -0.180 1.00 93.56 98 LYS A CA 1
ATOM 733 C C . LYS A 1 98 ? -3.756 6.277 0.772 1.00 93.56 98 LYS A C 1
ATOM 735 O O . LYS A 1 98 ? -4.980 6.323 0.659 1.00 93.56 98 LYS A O 1
ATOM 740 N N . LEU A 1 99 ? -3.149 5.573 1.725 1.00 92.06 99 LEU A N 1
ATOM 741 C CA . LEU A 1 99 ? -3.859 4.779 2.723 1.00 92.06 99 LEU A CA 1
ATOM 742 C C . LEU A 1 99 ? -4.691 5.661 3.658 1.00 92.06 99 LEU A C 1
ATOM 744 O O . LEU A 1 99 ? -5.841 5.337 3.956 1.00 92.06 99 LEU A O 1
ATOM 748 N N . TRP A 1 100 ? -4.141 6.798 4.079 1.00 92.69 100 TRP A N 1
ATOM 749 C CA . TRP A 1 100 ? -4.791 7.717 5.006 1.00 92.69 100 TRP A CA 1
ATOM 750 C C . TRP A 1 100 ? -6.125 8.248 4.476 1.00 92.69 100 TRP A C 1
ATOM 752 O O . TRP A 1 100 ? -7.080 8.348 5.238 1.00 92.69 100 TRP A O 1
ATOM 762 N N . ILE A 1 101 ? -6.248 8.490 3.167 1.00 91.00 101 ILE A N 1
ATOM 763 C CA . ILE A 1 101 ? -7.517 8.902 2.535 1.00 91.00 101 ILE A CA 1
ATOM 764 C C . ILE A 1 101 ? -8.611 7.843 2.755 1.00 91.00 101 ILE A C 1
ATOM 766 O O . ILE A 1 101 ? -9.749 8.171 3.100 1.00 91.00 101 ILE A O 1
ATOM 770 N N . ILE A 1 102 ? -8.266 6.561 2.589 1.00 88.75 102 ILE A N 1
ATOM 771 C CA . ILE A 1 102 ? -9.195 5.441 2.791 1.00 88.75 102 ILE A CA 1
ATOM 772 C C . ILE A 1 102 ? -9.547 5.316 4.279 1.00 88.75 102 ILE A C 1
ATOM 774 O O . ILE A 1 102 ? -10.721 5.172 4.634 1.00 88.75 102 ILE A O 1
ATOM 778 N N . LEU A 1 103 ? -8.541 5.405 5.154 1.00 88.56 103 LEU A N 1
ATOM 779 C CA . LEU A 1 103 ? -8.723 5.316 6.601 1.00 88.56 103 LEU A CA 1
ATOM 780 C C . LEU A 1 103 ? -9.587 6.454 7.140 1.00 88.56 103 LEU A C 1
ATOM 782 O O . LEU A 1 103 ? -10.537 6.179 7.865 1.00 88.56 103 LEU A O 1
ATOM 786 N N . GLN A 1 104 ? -9.342 7.704 6.742 1.00 90.44 104 GLN A N 1
ATOM 787 C CA . GLN A 1 104 ? -10.159 8.845 7.158 1.00 90.44 104 GLN A CA 1
ATOM 788 C C . GLN A 1 104 ? -11.628 8.660 6.777 1.00 90.44 104 GLN A C 1
ATOM 790 O O . GLN A 1 104 ? -12.508 8.856 7.612 1.00 90.44 104 GLN A O 1
ATOM 795 N N . LYS A 1 105 ? -11.909 8.210 5.549 1.00 88.12 105 LYS A N 1
ATOM 796 C CA . LYS A 1 105 ? -13.283 7.934 5.106 1.00 88.12 105 LYS A CA 1
ATOM 797 C C . LYS A 1 105 ? -13.961 6.848 5.953 1.00 88.12 105 LYS A C 1
ATOM 799 O O . LYS A 1 105 ? -15.163 6.919 6.193 1.00 88.12 105 LYS A O 1
ATOM 804 N N . LYS A 1 106 ? -13.212 5.831 6.396 1.00 85.94 106 LYS A N 1
ATOM 805 C CA . LYS A 1 106 ? -13.748 4.698 7.172 1.00 85.94 106 LYS A CA 1
ATOM 806 C C . LYS A 1 106 ? -13.865 4.968 8.670 1.00 85.94 106 LYS A C 1
ATOM 808 O O . LYS A 1 106 ? -14.810 4.467 9.289 1.00 85.94 106 LYS A O 1
ATOM 813 N N . LEU A 1 107 ? -12.900 5.690 9.231 1.00 85.94 107 LEU A N 1
ATOM 814 C CA . LEU A 1 107 ? -12.683 5.851 10.668 1.00 85.94 107 LEU A CA 1
ATOM 815 C C . LEU A 1 107 ? -13.055 7.244 11.181 1.00 85.94 107 LEU A C 1
ATOM 817 O O . LEU A 1 107 ? -13.258 7.395 12.377 1.00 85.94 107 LEU A O 1
ATOM 821 N N . GLY A 1 108 ? -13.196 8.251 10.312 1.00 83.19 108 GLY A N 1
ATOM 822 C CA . GLY A 1 108 ? -13.438 9.635 10.734 1.00 83.19 108 GLY A CA 1
ATOM 823 C C . GLY A 1 108 ? -14.742 9.845 11.510 1.00 83.19 108 GLY A C 1
ATOM 824 O O . GLY A 1 108 ? -14.841 10.777 12.297 1.00 83.19 108 GLY A O 1
ATOM 825 N N . SER A 1 109 ? -15.730 8.968 11.326 1.00 82.81 109 SER A N 1
ATOM 826 C CA . SER A 1 109 ? -16.994 8.989 12.072 1.00 82.81 109 SER A CA 1
ATOM 827 C C . SER A 1 109 ? -17.039 7.982 13.226 1.00 82.81 109 SER A C 1
ATOM 829 O O . SER A 1 109 ? -18.109 7.754 13.791 1.00 82.81 109 SER A O 1
ATOM 831 N N . MET A 1 110 ? -15.942 7.274 13.499 1.00 83.19 110 MET A N 1
ATOM 832 C CA . MET A 1 110 ? -15.927 6.201 14.486 1.00 83.19 110 MET A CA 1
ATOM 833 C C . MET A 1 110 ? -15.768 6.803 15.887 1.00 83.19 110 MET A C 1
ATOM 835 O O . MET A 1 110 ? -14.868 7.619 16.090 1.00 83.19 110 MET A O 1
ATOM 839 N N . PRO A 1 111 ? -16.631 6.437 16.852 1.00 82.94 111 PRO A N 1
ATOM 840 C CA . PRO A 1 111 ? -16.504 6.945 18.207 1.00 82.94 111 PRO A CA 1
ATOM 841 C C . PRO A 1 111 ? -15.200 6.446 18.824 1.00 82.94 111 PRO A C 1
ATOM 843 O O . PRO A 1 111 ? -14.817 5.285 18.654 1.00 82.94 111 PRO A O 1
ATOM 846 N N . ILE A 1 112 ? -14.534 7.325 19.566 1.00 81.06 112 ILE A N 1
ATOM 847 C CA . ILE A 1 112 ? -13.428 6.926 20.428 1.00 81.06 112 ILE A CA 1
ATOM 848 C C . ILE A 1 112 ? -14.039 6.109 21.575 1.00 81.06 112 ILE A C 1
ATOM 850 O O . ILE A 1 112 ? -14.931 6.585 22.274 1.00 81.06 112 ILE A O 1
ATOM 854 N N . ILE A 1 113 ? -13.615 4.849 21.706 1.00 83.75 113 ILE A N 1
ATOM 855 C CA . ILE A 1 113 ? -14.235 3.872 22.620 1.00 83.75 113 ILE A CA 1
ATOM 856 C C . ILE A 1 113 ? -13.769 4.080 24.066 1.00 83.75 113 ILE A C 1
ATOM 858 O O . ILE A 1 113 ? -14.512 3.795 25.000 1.00 83.75 113 ILE A O 1
ATOM 862 N N . LEU A 1 114 ? -12.544 4.571 24.246 1.00 84.25 114 LEU A N 1
ATOM 863 C CA . LEU A 1 114 ? -11.921 4.782 25.547 1.00 84.25 114 LEU A CA 1
ATOM 864 C C . LEU A 1 114 ? -11.481 6.242 25.692 1.00 84.25 114 LEU A C 1
ATOM 866 O O . LEU A 1 114 ? -11.161 6.874 24.686 1.00 84.25 114 LEU A O 1
ATOM 870 N N . PRO A 1 115 ? -11.462 6.784 26.918 1.00 84.88 115 PRO A N 1
ATOM 871 C CA . PRO A 1 115 ? -10.927 8.119 27.168 1.00 84.88 115 PRO A CA 1
ATOM 872 C C . PRO A 1 115 ? -9.446 8.218 26.777 1.00 84.88 115 PRO A C 1
ATOM 874 O O . PRO A 1 115 ? -8.746 7.205 26.676 1.00 84.88 115 PRO A O 1
ATOM 877 N N . ASP A 1 116 ? -8.968 9.448 26.576 1.00 83.00 116 ASP A N 1
ATOM 878 C CA . ASP A 1 116 ? -7.536 9.702 26.426 1.00 83.00 116 ASP A CA 1
ATOM 879 C C . ASP A 1 116 ? -6.788 9.227 27.681 1.00 83.00 116 ASP A C 1
ATOM 881 O O . ASP A 1 116 ? -7.339 9.236 28.784 1.00 83.00 116 ASP A O 1
ATOM 885 N N . CYS A 1 117 ? -5.530 8.805 27.540 1.00 84.81 117 CYS A N 1
ATOM 886 C CA . CYS A 1 117 ? -4.762 8.323 28.687 1.00 84.81 117 CYS A CA 1
ATOM 887 C C . CYS A 1 117 ? -4.577 9.401 29.765 1.00 84.81 117 CYS A C 1
ATOM 889 O O . CYS A 1 117 ? -4.468 9.064 30.942 1.00 84.81 117 CYS A O 1
ATOM 891 N N . MET A 1 118 ? -4.593 10.679 29.381 1.00 87.50 118 MET A N 1
ATOM 892 C CA . MET A 1 118 ? -4.521 11.814 30.299 1.00 87.50 118 MET A CA 1
ATOM 893 C C . MET A 1 118 ? -5.828 12.040 31.068 1.00 87.50 118 MET A C 1
ATOM 895 O O . MET A 1 118 ? -5.812 12.695 32.108 1.00 87.50 118 MET A O 1
ATOM 899 N N . ASP A 1 119 ? -6.938 11.476 30.590 1.00 87.56 119 ASP A N 1
ATOM 900 C CA . ASP A 1 119 ? -8.258 11.559 31.218 1.00 87.56 119 ASP A CA 1
ATOM 901 C C . ASP A 1 119 ? -8.555 10.351 32.137 1.00 87.56 119 ASP A C 1
ATOM 903 O O . ASP A 1 119 ? -9.627 10.271 32.749 1.00 87.56 119 ASP A O 1
ATOM 907 N N . VAL A 1 120 ? -7.624 9.395 32.246 1.00 88.69 120 VAL A N 1
ATOM 908 C CA . VAL A 1 120 ? -7.738 8.238 33.144 1.00 88.69 120 VAL A CA 1
ATOM 909 C C . VAL A 1 120 ? -7.227 8.609 34.535 1.00 88.69 120 VAL A C 1
ATOM 911 O O . VAL A 1 120 ? -6.073 9.005 34.698 1.00 88.69 120 VAL A O 1
ATOM 914 N N . ASP A 1 121 ? -8.069 8.452 35.560 1.00 89.56 121 ASP A N 1
ATOM 915 C CA . ASP A 1 121 ? -7.635 8.628 36.945 1.00 89.56 121 ASP A CA 1
ATOM 916 C C . ASP A 1 121 ? -6.760 7.439 37.355 1.00 89.56 121 ASP A C 1
ATOM 918 O O . ASP A 1 121 ? -7.209 6.297 37.396 1.00 89.56 121 ASP A O 1
ATOM 922 N N . ASN A 1 122 ? -5.496 7.703 37.684 1.00 90.19 122 ASN A N 1
ATOM 923 C CA . ASN A 1 122 ? -4.566 6.666 38.133 1.00 90.19 122 ASN A CA 1
ATOM 924 C C . ASN A 1 122 ? -4.965 6.039 39.477 1.00 90.19 122 ASN A C 1
ATOM 926 O O . ASN A 1 122 ? -4.540 4.923 39.776 1.00 90.19 122 ASN A O 1
ATOM 930 N N . ASN A 1 123 ? -5.745 6.749 40.296 1.00 92.25 123 ASN A N 1
ATOM 931 C CA . ASN A 1 123 ? -6.209 6.249 41.588 1.00 92.25 123 ASN A CA 1
ATOM 932 C C . ASN A 1 123 ? -7.525 5.469 41.474 1.00 92.25 123 ASN A C 1
ATOM 934 O O . ASN A 1 123 ? -7.818 4.665 42.357 1.00 92.25 123 ASN A O 1
ATOM 938 N N . ASP A 1 124 ? -8.292 5.685 40.402 1.00 88.75 124 ASP A N 1
ATOM 939 C CA . ASP A 1 124 ? -9.545 4.980 40.119 1.00 88.75 124 ASP A CA 1
ATOM 940 C C . ASP A 1 124 ? -9.765 4.793 38.600 1.00 88.75 124 ASP A C 1
ATOM 942 O O . ASP A 1 124 ? -10.625 5.426 37.981 1.00 88.75 124 ASP A O 1
ATOM 946 N N . PRO A 1 125 ? -8.971 3.921 37.953 1.00 87.31 125 PRO A N 1
ATOM 947 C CA . PRO A 1 125 ? -8.975 3.802 36.497 1.00 87.31 125 PRO A CA 1
ATOM 948 C C . PRO A 1 125 ? -10.264 3.179 35.954 1.00 87.31 125 PRO A C 1
ATOM 950 O O . PRO A 1 125 ? -10.667 3.483 34.831 1.00 87.31 125 PRO A O 1
ATOM 953 N N . GLU A 1 126 ? -10.930 2.311 36.723 1.00 87.88 126 GLU A N 1
ATOM 954 C CA . GLU A 1 126 ? -12.136 1.609 36.273 1.00 87.88 126 GLU A CA 1
ATOM 955 C C . GLU A 1 126 ? -13.296 2.585 36.031 1.00 87.88 126 GLU A C 1
ATOM 957 O O . GLU A 1 126 ? -13.997 2.474 35.020 1.00 87.88 126 GLU A O 1
ATOM 962 N N . SER A 1 127 ? -13.465 3.586 36.902 1.00 84.94 127 SER A N 1
ATOM 963 C CA . SER A 1 127 ? -14.532 4.580 36.759 1.00 84.94 127 SER A CA 1
ATOM 964 C C . SER A 1 127 ? -14.288 5.556 35.603 1.00 84.94 127 SER A C 1
ATOM 966 O O . SER A 1 127 ? -15.237 5.918 34.899 1.00 84.94 127 SER A O 1
ATOM 968 N N . SER A 1 128 ? -13.029 5.928 35.342 1.00 83.62 128 SER A N 1
ATOM 969 C CA . SER A 1 128 ? -12.662 6.752 34.183 1.00 83.62 128 SER A CA 1
ATOM 970 C C . SER A 1 128 ? -12.824 6.008 32.857 1.00 83.62 128 SER A C 1
ATOM 972 O O . SER A 1 128 ? -13.317 6.598 31.894 1.00 83.62 128 SER A O 1
ATOM 974 N N . LEU A 1 129 ? -12.444 4.726 32.795 1.00 84.56 129 LEU A N 1
ATOM 975 C CA . LEU A 1 129 ? -12.498 3.915 31.570 1.00 84.56 129 LEU A CA 1
ATOM 976 C C . LEU A 1 129 ? -13.925 3.518 31.181 1.00 84.56 129 LEU A C 1
ATOM 978 O O . LEU A 1 129 ? -14.251 3.483 29.994 1.00 84.56 129 LEU A O 1
ATOM 982 N N . PHE A 1 130 ? -14.781 3.235 32.164 1.00 80.44 130 PHE A N 1
ATOM 983 C CA . PHE A 1 130 ? -16.129 2.717 31.938 1.00 80.44 130 PHE A CA 1
ATOM 984 C C . PHE A 1 130 ? -17.197 3.664 32.492 1.00 80.44 130 PHE A C 1
ATOM 986 O O . PHE A 1 130 ? -18.009 3.288 33.344 1.00 80.44 130 PHE A O 1
ATOM 993 N N . LYS A 1 131 ? -1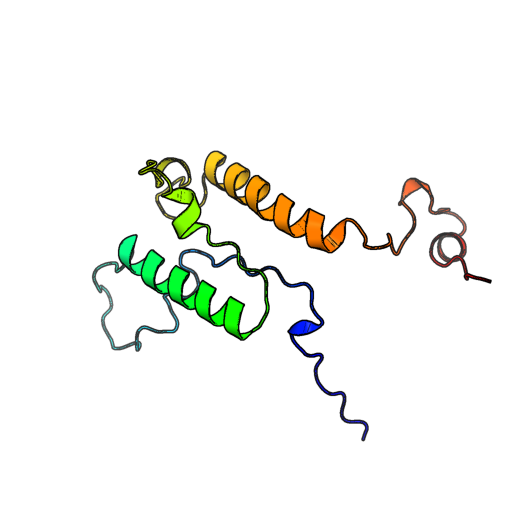7.253 4.899 31.974 1.00 66.06 131 LYS A N 1
ATOM 994 C CA . LYS A 1 131 ? -18.409 5.780 32.204 1.00 66.06 131 LYS A CA 1
ATOM 995 C C . LYS A 1 131 ? -19.665 5.102 31.648 1.00 66.06 131 LYS A C 1
ATOM 997 O O . LYS A 1 131 ? -19.866 5.041 30.438 1.00 66.06 131 LYS A O 1
ATOM 1002 N N . ARG A 1 132 ? -20.512 4.568 32.534 1.00 53.28 132 ARG A N 1
ATOM 1003 C CA . ARG A 1 132 ? -21.826 4.022 32.165 1.00 53.28 132 ARG A CA 1
ATOM 1004 C C . ARG A 1 132 ? -22.661 5.152 31.564 1.00 53.28 132 ARG A C 1
ATOM 1006 O O . ARG A 1 132 ? -22.989 6.101 32.270 1.00 53.28 132 ARG A O 1
ATOM 1013 N N . CYS A 1 133 ? -22.997 5.056 30.280 1.00 47.34 133 CYS A N 1
ATOM 1014 C CA . CYS A 1 133 ? -24.051 5.885 29.703 1.00 47.34 133 CYS A CA 1
ATOM 1015 C C . CYS A 1 133 ? -25.355 5.599 30.470 1.00 47.34 133 CYS A C 1
ATOM 1017 O O . CYS A 1 133 ? -25.791 4.446 30.498 1.00 47.34 133 CYS A O 1
ATOM 1019 N N . LEU A 1 134 ? -25.918 6.620 31.127 1.00 36.25 134 LEU A N 1
ATOM 1020 C CA . LEU A 1 134 ? -27.299 6.627 31.626 1.00 36.25 134 LEU A CA 1
ATOM 1021 C C . LEU A 1 134 ? -28.255 7.012 30.496 1.00 36.25 134 LEU A C 1
ATOM 1023 O O . LEU A 1 134 ? -27.868 7.890 29.691 1.00 36.25 134 LEU A O 1
#

Radius of gyration: 21.38 Å; chains: 1; bounding box: 45×41×58 Å

Organism: Engystomops pustulosus (NCBI:txid76066)

pLDDT: mean 74.6, std 20.34, range [33.5, 96.88]